Protein AF-A0A8R7U5G0-F1 (afdb_monomer_lite)

Radius of gyration: 31.14 Å; chains: 1; bounding box: 108×60×44 Å

Structure (mmCIF, N/CA/C/O backbone):
data_AF-A0A8R7U5G0-F1
#
_entry.id   AF-A0A8R7U5G0-F1
#
loop_
_atom_site.group_PDB
_atom_site.id
_atom_site.type_symbol
_atom_site.label_atom_id
_atom_site.label_alt_id
_atom_site.label_comp_id
_atom_site.label_asym_id
_atom_site.label_entity_id
_atom_site.label_seq_id
_atom_site.pdbx_PDB_ins_code
_atom_site.Cartn_x
_atom_site.Cartn_y
_atom_site.Cartn_z
_atom_site.occupancy
_atom_site.B_iso_or_equiv
_atom_site.auth_seq_id
_atom_site.auth_comp_id
_atom_site.auth_asym_id
_atom_site.auth_atom_id
_atom_site.pdbx_PDB_model_num
ATOM 1 N N . MET A 1 1 ? -84.853 4.521 19.613 1.00 40.06 1 MET A N 1
ATOM 2 C CA . MET A 1 1 ? -84.282 4.627 18.251 1.00 40.06 1 MET A CA 1
ATOM 3 C C . MET A 1 1 ? -83.542 5.962 18.183 1.00 40.06 1 MET A C 1
ATOM 5 O O . MET A 1 1 ? -84.188 6.973 18.010 1.00 40.06 1 MET A O 1
ATOM 9 N N . GLY A 1 2 ? -82.258 6.124 18.495 1.00 42.00 2 GLY A N 1
ATOM 10 C CA . GLY A 1 2 ? -81.146 5.182 18.514 1.00 42.00 2 GLY A CA 1
ATOM 11 C C . GLY A 1 2 ? -80.370 5.229 17.197 1.00 42.00 2 GLY A C 1
ATOM 12 O O . GLY A 1 2 ? -80.512 4.306 16.412 1.00 42.00 2 GLY A O 1
ATOM 13 N N . GLY A 1 3 ? -79.566 6.278 16.981 1.00 48.72 3 GLY A N 1
ATOM 14 C CA . GLY A 1 3 ? -78.405 6.212 16.084 1.00 48.72 3 GLY A CA 1
ATOM 15 C C . GLY A 1 3 ? -78.475 7.024 14.792 1.00 48.72 3 GLY A C 1
ATOM 16 O O . GLY A 1 3 ? -78.776 6.469 13.749 1.00 48.72 3 GLY A O 1
ATOM 17 N N . VAL A 1 4 ? -78.058 8.293 14.844 1.00 47.28 4 VAL A N 1
ATOM 18 C CA . VAL A 1 4 ? -77.314 8.950 13.752 1.00 47.28 4 VAL A CA 1
ATOM 19 C C . VAL A 1 4 ? -76.415 10.009 14.400 1.00 47.28 4 VAL A C 1
ATOM 21 O O . VAL A 1 4 ? -76.816 11.146 14.607 1.00 47.28 4 VAL A O 1
ATOM 24 N N . GLY A 1 5 ? -75.228 9.621 14.855 1.00 47.03 5 GLY A N 1
ATOM 25 C CA . GLY A 1 5 ? -74.333 10.574 15.533 1.00 47.03 5 GLY A CA 1
ATOM 26 C C . GLY A 1 5 ? -72.929 10.064 15.834 1.00 47.03 5 GLY A C 1
ATOM 27 O O . GLY A 1 5 ? -72.146 10.775 16.448 1.00 47.03 5 GLY A O 1
ATOM 28 N N . VAL A 1 6 ? -72.595 8.843 15.406 1.00 50.75 6 VAL A N 1
ATOM 29 C CA . VAL A 1 6 ? -71.301 8.205 15.714 1.00 50.75 6 VAL A CA 1
ATOM 30 C C . VAL A 1 6 ? -70.390 8.121 14.476 1.00 50.75 6 VAL A C 1
ATOM 32 O O . VAL A 1 6 ? -69.261 7.656 14.567 1.00 50.75 6 VAL A O 1
ATOM 35 N N . SER A 1 7 ? -70.818 8.621 13.311 1.00 56.91 7 SER A N 1
ATOM 36 C CA . SER A 1 7 ? -70.075 8.398 12.057 1.00 56.91 7 SER A CA 1
ATOM 37 C C . SER A 1 7 ? -69.082 9.482 11.646 1.00 56.91 7 SER A C 1
ATOM 39 O O . SER A 1 7 ? -68.264 9.199 10.781 1.00 56.91 7 SER A O 1
ATOM 41 N N . LEU A 1 8 ? -69.082 10.683 12.236 1.00 46.94 8 LEU A N 1
ATOM 42 C CA . LEU A 1 8 ? -68.144 11.737 11.804 1.00 46.94 8 LEU A CA 1
ATOM 43 C C . LEU A 1 8 ? -66.966 11.954 12.766 1.00 46.94 8 LEU A C 1
ATOM 45 O O . LEU A 1 8 ? -65.859 12.238 12.318 1.00 46.94 8 LEU A O 1
ATOM 49 N N . ALA A 1 9 ? -67.163 11.742 14.072 1.00 49.38 9 ALA A N 1
ATOM 50 C CA . ALA A 1 9 ? -66.091 11.879 15.062 1.00 49.38 9 ALA A CA 1
ATOM 51 C C . ALA A 1 9 ? -65.030 10.765 14.951 1.00 49.38 9 ALA A C 1
ATOM 53 O O . ALA A 1 9 ? -63.847 11.020 15.166 1.00 49.38 9 ALA A O 1
ATOM 54 N N . LEU A 1 10 ? -65.426 9.549 14.550 1.00 45.19 10 LEU A N 1
ATOM 55 C CA . LEU A 1 10 ? -64.484 8.440 14.357 1.00 45.19 10 LEU A CA 1
ATOM 56 C C . LEU A 1 10 ? -63.628 8.576 13.088 1.00 45.19 10 LEU A C 1
ATOM 58 O O . LEU A 1 10 ? -62.513 8.068 13.065 1.00 45.19 10 LEU A O 1
ATOM 62 N N . LEU A 1 11 ? -64.105 9.271 12.050 1.00 45.56 11 LEU A N 1
ATOM 63 C CA . LEU A 1 11 ? -63.347 9.421 10.801 1.00 45.56 11 LEU A CA 1
ATOM 64 C C . LEU A 1 11 ? -62.222 10.459 10.911 1.00 45.56 11 LEU A C 1
ATOM 66 O O . LEU A 1 11 ? -61.191 10.300 10.266 1.00 45.56 11 LEU A O 1
ATOM 70 N N . VAL A 1 12 ? -62.366 11.477 11.766 1.00 47.66 12 VAL A N 1
ATOM 71 C CA . VAL A 1 12 ? -61.309 12.483 11.988 1.00 47.66 12 VAL A CA 1
ATOM 72 C C . VAL A 1 12 ? -60.192 11.941 12.889 1.00 47.66 12 VAL A C 1
ATOM 74 O O . VAL A 1 12 ? -59.025 12.269 12.684 1.00 47.66 12 VAL A O 1
ATOM 77 N N . ALA A 1 13 ? -60.510 11.046 13.831 1.00 47.41 13 ALA A N 1
ATOM 78 C CA . ALA A 1 13 ? -59.512 10.443 14.718 1.00 47.41 13 ALA A CA 1
ATOM 79 C C . ALA A 1 13 ? -58.543 9.487 13.994 1.00 47.41 13 ALA A C 1
ATOM 81 O O . ALA A 1 13 ? -57.405 9.333 14.427 1.00 47.41 13 ALA A O 1
ATOM 82 N N . VAL A 1 14 ? -58.952 8.882 12.871 1.00 45.25 14 VAL A N 1
ATOM 83 C CA . VAL A 1 14 ? -58.116 7.925 12.118 1.00 45.25 14 VAL A CA 1
ATOM 84 C C . VAL A 1 14 ? -57.072 8.618 11.230 1.00 45.25 14 VAL A C 1
ATOM 86 O O . VAL A 1 14 ? -56.045 8.023 10.915 1.00 45.25 14 VAL A O 1
ATOM 89 N N . VAL A 1 15 ? -57.260 9.893 10.870 1.00 44.56 15 VAL A N 1
ATOM 90 C CA . VAL A 1 15 ? -56.322 10.608 9.977 1.00 44.56 15 VAL A CA 1
ATOM 91 C C . VAL A 1 15 ? -55.137 11.234 10.736 1.00 44.56 15 VAL A C 1
ATOM 93 O O . VAL A 1 15 ? -54.123 11.568 10.131 1.00 44.56 15 VAL A O 1
ATOM 96 N N . LEU A 1 16 ? -55.194 11.333 12.068 1.00 44.06 16 LEU A N 1
ATOM 97 C CA . LEU A 1 16 ? -54.156 11.990 12.881 1.00 44.06 16 LEU A CA 1
ATOM 98 C C . LEU A 1 16 ? -53.065 11.056 13.438 1.00 44.06 16 LEU A 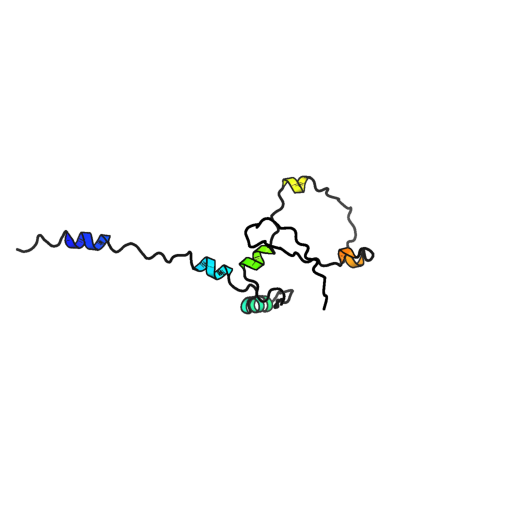C 1
ATOM 100 O O . LEU A 1 16 ? -52.153 11.534 14.107 1.00 44.06 16 LEU A O 1
ATOM 104 N N . SER A 1 17 ? -53.105 9.746 13.168 1.00 46.53 17 SER A N 1
ATOM 105 C CA . SER A 1 17 ? -52.171 8.781 13.787 1.00 46.53 17 SER A CA 1
ATOM 106 C C . SER A 1 17 ? -51.068 8.241 12.872 1.00 46.53 17 SER A C 1
ATOM 108 O O . SER A 1 17 ? -50.313 7.368 13.291 1.00 46.53 17 SER A O 1
ATOM 110 N N . ALA A 1 18 ? -50.926 8.745 11.646 1.00 48.91 18 ALA A N 1
ATOM 111 C CA . ALA A 1 18 ? -49.937 8.234 10.697 1.00 48.91 18 ALA A CA 1
ATOM 112 C C . ALA A 1 18 ? -48.984 9.324 10.191 1.00 48.91 18 ALA A C 1
ATOM 114 O O . ALA A 1 18 ? -48.880 9.578 8.997 1.00 48.91 18 ALA A O 1
ATOM 115 N N . VAL A 1 19 ? -48.221 9.928 11.101 1.00 48.56 19 VAL A N 1
ATOM 116 C CA . VAL A 1 19 ? -46.858 10.344 10.752 1.00 48.56 19 VAL A CA 1
ATOM 117 C C . VAL A 1 19 ? -45.943 9.626 11.721 1.00 48.56 19 VAL A C 1
ATOM 119 O O . VAL A 1 19 ? -45.689 10.070 12.838 1.00 48.56 19 VAL A O 1
ATOM 122 N N . 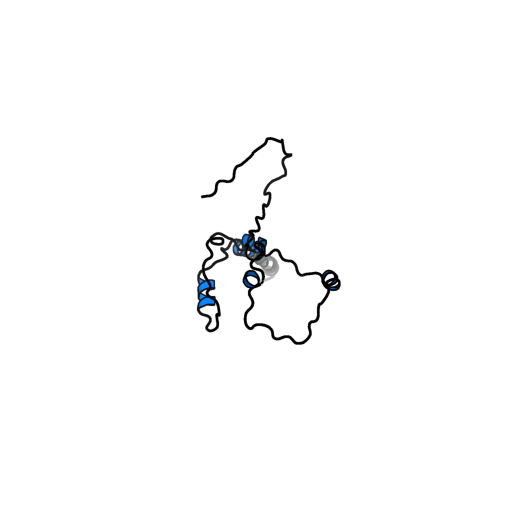ALA A 1 20 ? -45.535 8.434 11.292 1.00 47.97 20 ALA A N 1
ATOM 123 C CA . ALA A 1 20 ? -44.474 7.679 11.918 1.00 47.97 20 ALA A CA 1
ATOM 124 C C . ALA A 1 20 ? -43.291 8.619 12.174 1.00 47.97 20 ALA A C 1
ATOM 126 O O . ALA A 1 20 ? -42.835 9.315 11.264 1.00 47.97 20 ALA A O 1
ATOM 127 N N . ALA A 1 21 ? -42.794 8.628 13.409 1.00 50.72 21 ALA A N 1
ATOM 128 C CA . ALA A 1 21 ? -41.463 9.119 13.694 1.00 50.72 21 ALA A CA 1
ATOM 129 C C . ALA A 1 21 ? -40.491 8.295 12.840 1.00 50.72 21 ALA A C 1
ATOM 131 O O . ALA A 1 21 ? -40.114 7.184 13.207 1.00 50.72 21 ALA A O 1
ATOM 132 N N . ALA A 1 22 ? -40.128 8.807 11.665 1.00 49.19 22 ALA A N 1
ATOM 133 C CA . ALA A 1 22 ? -38.954 8.328 10.969 1.00 49.19 22 ALA A CA 1
ATOM 134 C C . ALA A 1 22 ? -37.790 8.540 11.946 1.00 49.19 22 ALA A C 1
ATOM 136 O O . ALA A 1 22 ? -37.578 9.681 12.376 1.00 49.19 22 ALA A O 1
ATOM 137 N N . PRO A 1 23 ? -37.043 7.494 12.342 1.00 49.03 23 PRO A N 1
ATOM 138 C CA . PRO A 1 23 ? -35.782 7.716 13.021 1.00 49.03 23 PRO A CA 1
ATOM 139 C C . PRO A 1 23 ? -34.977 8.629 12.101 1.00 49.03 23 PRO A C 1
ATOM 141 O O . PRO A 1 23 ? -34.797 8.311 10.922 1.00 49.03 23 PRO A O 1
ATOM 144 N N . GLN A 1 24 ? -34.553 9.795 12.588 1.00 49.69 24 GLN A N 1
ATOM 145 C CA . GLN A 1 24 ? -33.650 10.635 11.818 1.00 49.69 24 GLN A CA 1
ATOM 146 C C . GLN A 1 24 ? -32.353 9.851 11.606 1.00 49.69 24 GLN A C 1
ATOM 148 O O . GLN A 1 24 ? -31.473 9.815 12.464 1.00 49.69 24 GLN A O 1
ATOM 153 N N . LEU A 1 25 ? -32.227 9.237 10.430 1.00 44.00 25 LEU A N 1
ATOM 154 C CA . LEU A 1 25 ? -31.058 8.483 9.978 1.00 44.00 25 LEU A CA 1
ATOM 155 C C . LEU A 1 25 ? -29.830 9.386 9.726 1.00 44.00 25 LEU A C 1
ATOM 157 O O . LEU A 1 25 ? -28.835 8.954 9.159 1.00 44.00 25 LEU A O 1
ATOM 161 N N . ALA A 1 26 ? -29.887 10.654 10.138 1.00 47.12 26 ALA A N 1
ATOM 162 C CA . ALA A 1 26 ? -28.765 11.585 10.091 1.00 47.12 26 ALA A CA 1
ATOM 163 C C . ALA A 1 26 ? -27.812 11.423 11.295 1.00 47.12 26 ALA A C 1
ATOM 165 O O . ALA A 1 26 ? -26.669 11.873 11.236 1.00 47.12 26 ALA A O 1
ATOM 166 N N . GLY A 1 27 ? -28.258 10.776 12.382 1.00 43.53 27 GLY A N 1
ATOM 167 C CA . GLY A 1 27 ? -27.455 10.592 13.598 1.00 43.53 27 GLY A CA 1
ATOM 168 C C . GLY A 1 27 ? -26.458 9.428 13.549 1.00 43.53 27 GLY A C 1
ATOM 169 O O . GLY A 1 27 ? -25.435 9.475 14.227 1.00 43.53 27 GLY A O 1
ATOM 170 N N . THR A 1 28 ? -26.715 8.402 12.734 1.00 48.00 28 THR A N 1
ATOM 171 C CA . THR A 1 28 ? -25.891 7.181 12.674 1.00 48.00 28 THR A CA 1
ATOM 172 C C . THR A 1 28 ? -24.629 7.376 11.833 1.00 48.00 28 THR A C 1
ATOM 174 O O . THR A 1 28 ? -23.539 7.029 12.277 1.00 48.00 28 THR A O 1
ATOM 177 N N . ALA A 1 29 ? -24.734 8.039 10.676 1.00 50.53 29 ALA A N 1
ATOM 178 C CA . ALA A 1 29 ? -23.585 8.297 9.803 1.00 50.53 29 ALA A CA 1
ATOM 179 C C . ALA A 1 29 ? -22.520 9.198 10.460 1.00 50.53 29 ALA A C 1
ATOM 181 O O . ALA A 1 29 ? -21.323 8.974 10.300 1.00 50.53 29 ALA A O 1
ATOM 182 N N . LYS A 1 30 ? -22.926 10.198 11.255 1.00 52.81 30 LYS A N 1
ATOM 183 C CA . LYS A 1 30 ? -21.977 11.075 11.966 1.00 52.81 30 LYS A CA 1
ATOM 184 C C . LYS A 1 30 ? -21.233 10.344 13.094 1.00 52.81 30 LYS A C 1
ATOM 186 O O . LYS A 1 30 ? -20.078 10.670 13.376 1.00 52.81 30 LYS A O 1
ATOM 191 N N . ALA A 1 31 ? -21.873 9.349 13.713 1.00 60.84 31 ALA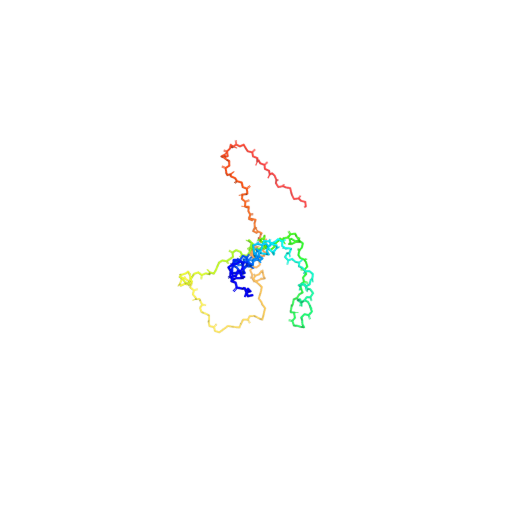 A N 1
ATOM 192 C CA . ALA A 1 31 ? -21.275 8.546 14.776 1.00 60.84 31 ALA A CA 1
ATOM 193 C C . ALA A 1 31 ? -20.196 7.591 14.240 1.00 60.84 31 ALA A C 1
ATOM 195 O O . ALA A 1 31 ? -19.128 7.495 14.838 1.00 60.84 31 ALA A O 1
ATOM 196 N N . GLU A 1 32 ? -20.422 6.957 13.085 1.00 65.06 32 GLU A N 1
ATOM 197 C CA . GLU A 1 32 ? -19.454 6.019 12.496 1.00 65.06 32 GLU A CA 1
ATOM 198 C C . GLU A 1 32 ? -18.144 6.703 12.094 1.00 65.06 32 GLU A C 1
ATOM 200 O O . GLU A 1 32 ? -17.060 6.195 12.362 1.00 65.06 32 GLU A O 1
ATOM 205 N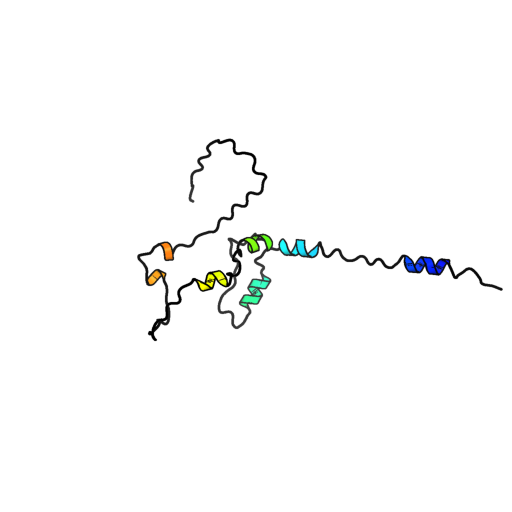 N . HIS A 1 33 ? -18.220 7.904 11.522 1.00 69.38 33 HIS A N 1
ATOM 206 C CA . HIS A 1 33 ? -17.042 8.650 11.073 1.00 69.38 33 HIS A CA 1
ATOM 207 C C . HIS A 1 33 ? -16.097 9.084 12.209 1.00 69.38 33 HIS A C 1
ATOM 209 O O . HIS A 1 33 ? -14.912 9.317 11.959 1.00 69.38 33 HIS A O 1
ATOM 215 N N . SER A 1 34 ? -16.609 9.152 13.443 1.00 79.00 34 SER A N 1
ATOM 216 C CA . SER A 1 34 ? -15.860 9.547 14.644 1.00 79.00 34 SER A CA 1
ATOM 217 C C . SER A 1 34 ? -15.211 8.363 15.374 1.00 79.00 34 SER A C 1
ATOM 219 O O . SER A 1 34 ? -14.472 8.572 16.334 1.00 79.00 34 SER A O 1
ATOM 221 N N . LEU A 1 35 ? -15.477 7.122 14.948 1.00 86.56 35 LEU A N 1
ATOM 222 C CA . LEU A 1 35 ? -14.888 5.932 15.559 1.00 86.56 35 LEU A CA 1
ATOM 223 C C . LEU A 1 35 ? -13.384 5.861 15.286 1.00 86.56 35 LEU A C 1
ATOM 225 O O . LEU A 1 35 ? -12.913 6.227 14.207 1.00 86.56 35 LEU A O 1
ATOM 229 N N . GLY A 1 36 ? -12.642 5.345 16.266 1.00 89.94 36 GLY A N 1
ATOM 230 C CA . GLY A 1 36 ? -11.229 5.023 16.100 1.00 89.94 36 GLY A CA 1
ATOM 231 C C . GLY A 1 36 ? -11.037 3.924 15.055 1.00 89.94 36 GLY A C 1
ATOM 232 O O . GLY A 1 36 ? -11.794 2.950 15.031 1.00 89.94 36 GLY A O 1
ATOM 233 N N . ILE A 1 37 ? -10.023 4.073 14.202 1.00 91.94 37 ILE A N 1
ATOM 234 C CA . ILE A 1 37 ? -9.792 3.140 13.089 1.00 91.94 37 ILE A CA 1
ATOM 235 C C . ILE A 1 37 ? -9.205 1.792 13.494 1.00 91.94 37 ILE A C 1
ATOM 237 O O . ILE A 1 37 ? -9.437 0.799 12.808 1.00 91.94 37 ILE A O 1
ATOM 241 N N . ILE A 1 38 ? -8.429 1.738 14.579 1.00 89.31 38 ILE A N 1
ATOM 242 C CA . ILE A 1 38 ? -7.802 0.495 15.029 1.00 89.31 38 ILE A CA 1
ATOM 243 C C . ILE A 1 38 ? -8.570 -0.048 16.228 1.00 89.31 38 ILE A C 1
ATOM 245 O O . ILE A 1 38 ? -8.356 0.373 17.365 1.00 89.31 38 ILE A O 1
ATOM 249 N N . GLN A 1 39 ? -9.437 -1.020 15.962 1.00 90.56 39 GLN A N 1
ATOM 250 C CA . GLN A 1 39 ? -10.259 -1.688 16.966 1.00 90.56 39 GLN A CA 1
ATOM 251 C C . GLN A 1 39 ? -9.698 -3.084 17.288 1.00 90.56 39 GLN A C 1
ATOM 253 O O . GLN A 1 39 ? -9.119 -3.763 16.434 1.00 90.56 39 GLN A O 1
ATOM 258 N N . LYS A 1 40 ? -9.815 -3.509 18.553 1.00 93.06 40 LYS A N 1
ATOM 259 C CA . LYS A 1 40 ? -9.209 -4.765 19.044 1.00 93.06 40 LYS A CA 1
ATOM 260 C C . LYS A 1 40 ? -9.841 -6.010 18.419 1.00 93.06 40 LYS A C 1
ATOM 262 O O . LYS A 1 40 ? -9.145 -6.989 18.169 1.00 93.06 40 LYS A O 1
ATOM 267 N N . ASP A 1 41 ? -11.143 -5.968 18.183 1.00 94.81 41 ASP A N 1
ATOM 268 C CA . ASP A 1 41 ? -11.928 -7.027 17.554 1.00 94.81 41 ASP A CA 1
ATOM 269 C C . ASP A 1 41 ? -11.514 -7.255 16.094 1.00 94.81 41 ASP A C 1
ATOM 271 O O . ASP A 1 41 ? -11.366 -8.407 15.686 1.00 94.81 41 ASP A O 1
ATOM 275 N N . ILE A 1 42 ? -11.223 -6.191 15.337 1.00 93.06 42 ILE A N 1
ATOM 276 C CA . ILE A 1 42 ? -10.706 -6.295 13.964 1.00 93.06 42 ILE A CA 1
ATOM 277 C C . ILE A 1 42 ? -9.339 -6.984 13.965 1.00 93.06 42 ILE A C 1
ATOM 279 O O . ILE A 1 42 ? -9.141 -7.955 13.234 1.00 93.06 42 ILE A O 1
ATOM 283 N N . ILE A 1 43 ? -8.413 -6.543 14.828 1.00 95.75 43 ILE A N 1
ATOM 284 C CA . ILE A 1 43 ? -7.088 -7.174 14.972 1.00 95.75 43 ILE A CA 1
ATOM 285 C C . ILE A 1 43 ? -7.239 -8.664 15.293 1.00 95.75 43 ILE A C 1
ATOM 287 O O . ILE A 1 43 ? -6.598 -9.511 14.672 1.00 95.75 43 ILE A O 1
ATOM 291 N N . GLN A 1 44 ? -8.100 -8.995 16.256 1.00 97.19 44 GLN A N 1
ATOM 292 C CA . GLN A 1 44 ? -8.317 -10.375 16.669 1.00 97.19 44 GLN A CA 1
ATOM 293 C C . GLN A 1 44 ? -8.937 -11.216 15.549 1.00 97.19 44 GLN A C 1
ATOM 295 O O . GLN A 1 44 ? -8.542 -12.363 15.364 1.00 97.19 44 GLN A O 1
ATOM 300 N N . THR A 1 45 ? -9.893 -10.660 14.808 1.00 96.69 45 THR A N 1
ATOM 301 C CA . THR A 1 45 ? -10.565 -11.340 13.695 1.00 96.69 45 THR A CA 1
ATOM 302 C C . THR A 1 45 ? -9.578 -11.666 12.582 1.00 96.69 45 THR A C 1
ATOM 304 O O . THR A 1 45 ? -9.537 -12.806 12.125 1.00 96.69 45 THR A O 1
ATOM 307 N N . VAL A 1 46 ? -8.729 -10.706 12.205 1.00 95.88 46 VAL A N 1
ATOM 308 C CA . VAL A 1 46 ? -7.678 -10.921 11.203 1.00 95.88 46 VAL A CA 1
ATOM 309 C C . VAL A 1 46 ? -6.692 -11.990 11.671 1.00 95.88 46 VAL A C 1
ATOM 311 O O . VAL A 1 46 ? -6.444 -12.950 10.949 1.00 95.88 46 VAL A O 1
ATOM 314 N N . ASN A 1 47 ? -6.178 -11.873 12.897 1.00 97.19 47 ASN A N 1
ATOM 315 C CA . ASN A 1 47 ? -5.151 -12.788 13.406 1.00 97.19 47 ASN A CA 1
ATOM 316 C C . ASN A 1 47 ? -5.671 -14.207 13.683 1.00 97.19 47 ASN A C 1
ATOM 318 O O . ASN A 1 47 ? -4.885 -15.148 13.719 1.00 97.19 47 ASN A O 1
ATOM 322 N N . LYS A 1 48 ? -6.982 -14.386 13.889 1.00 97.69 48 LYS A N 1
ATOM 323 C CA . LYS A 1 48 ? -7.610 -15.712 14.011 1.00 97.69 48 LYS A CA 1
ATOM 324 C C . LYS A 1 48 ? -7.819 -16.402 12.666 1.00 97.69 48 LYS A C 1
ATOM 326 O O . LYS A 1 48 ? -8.140 -17.589 12.652 1.00 97.69 48 LYS A O 1
ATOM 331 N N . HIS A 1 49 ? -7.703 -15.682 11.553 1.00 96.56 49 HIS A N 1
ATOM 332 C CA . HIS A 1 49 ? -7.936 -16.264 10.245 1.00 96.56 49 HIS A CA 1
ATOM 333 C C . HIS A 1 49 ?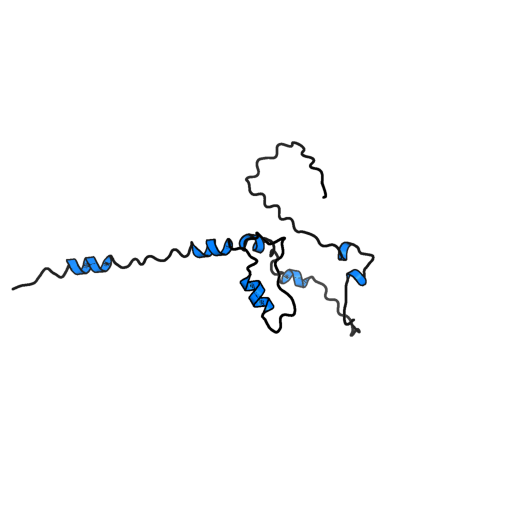 -6.833 -17.293 9.931 1.00 96.56 49 HIS A C 1
ATOM 335 O O . HIS A 1 49 ? -5.653 -16.940 9.950 1.00 96.56 49 HIS A O 1
ATOM 341 N N . PRO A 1 50 ? -7.180 -18.552 9.601 1.00 95.38 50 PRO A N 1
ATOM 342 C CA . PRO A 1 50 ? -6.206 -19.647 9.513 1.00 95.38 50 PRO A CA 1
ATOM 343 C C . PRO A 1 50 ? -5.147 -19.443 8.423 1.00 95.38 50 PRO A C 1
ATOM 345 O O . PRO A 1 50 ? -4.058 -19.996 8.508 1.00 95.38 50 PRO A O 1
ATOM 348 N N . ASN A 1 51 ? -5.458 -18.621 7.418 1.00 95.62 51 ASN A N 1
ATOM 349 C CA . ASN A 1 51 ? -4.588 -18.339 6.275 1.00 95.62 51 ASN A CA 1
ATOM 350 C C . ASN A 1 51 ? -4.059 -16.893 6.267 1.00 95.62 51 ASN A C 1
ATOM 352 O O . ASN A 1 51 ? -3.753 -16.355 5.204 1.00 95.62 51 ASN A O 1
ATOM 356 N N . ALA A 1 52 ? -4.025 -16.213 7.417 1.00 94.25 52 ALA A N 1
ATOM 357 C CA . ALA A 1 52 ? -3.432 -14.881 7.492 1.00 94.25 52 ALA A CA 1
ATOM 358 C C . ALA A 1 52 ? -1.905 -14.972 7.302 1.00 94.25 52 ALA A C 1
ATOM 360 O O . ALA A 1 52 ? -1.185 -15.431 8.180 1.00 94.25 52 ALA A O 1
ATOM 361 N N . GLY A 1 53 ? -1.401 -14.518 6.150 1.00 96.31 53 GLY A N 1
ATOM 362 C CA . GLY A 1 53 ? 0.042 -14.437 5.864 1.00 96.31 53 GLY A CA 1
ATOM 363 C C . GLY A 1 53 ? 0.755 -13.246 6.522 1.00 96.31 53 GLY A C 1
ATOM 364 O O . GLY A 1 53 ? 1.902 -12.961 6.194 1.00 96.31 53 GLY A O 1
ATOM 365 N N . TRP A 1 54 ? 0.068 -12.511 7.397 1.00 96.56 54 TRP A N 1
ATOM 366 C CA . TRP A 1 54 ? 0.551 -11.308 8.072 1.00 96.56 54 TRP A CA 1
ATOM 367 C C . TRP A 1 54 ? -0.135 -11.155 9.433 1.00 96.56 54 TRP A C 1
ATOM 369 O O . TRP A 1 54 ? -1.228 -11.677 9.646 1.00 96.56 54 TRP A O 1
ATOM 379 N N . THR A 1 55 ? 0.497 -10.407 10.339 1.00 96.38 55 THR A N 1
ATOM 380 C CA . THR A 1 55 ? -0.017 -10.164 11.694 1.00 96.38 55 THR A CA 1
ATOM 381 C C . THR A 1 55 ? -0.555 -8.743 11.807 1.00 96.38 55 THR A C 1
ATOM 383 O O . THR A 1 55 ? 0.181 -7.774 11.621 1.00 96.38 55 THR A O 1
ATOM 386 N N . ALA A 1 56 ? -1.833 -8.604 12.151 1.00 96.12 56 ALA A N 1
ATOM 387 C CA . ALA A 1 56 ? -2.439 -7.327 12.492 1.00 96.12 56 ALA A CA 1
ATOM 388 C C . ALA A 1 56 ? -1.990 -6.862 13.884 1.00 96.12 56 ALA A C 1
ATOM 390 O O . ALA A 1 56 ? -1.904 -7.651 14.829 1.00 96.12 56 ALA A O 1
ATOM 391 N N . GLY A 1 57 ? -1.759 -5.558 14.024 1.00 94.50 57 GLY A N 1
ATOM 392 C CA . GLY A 1 57 ? -1.340 -4.934 15.273 1.00 94.50 57 GLY A CA 1
ATOM 393 C C . GLY A 1 57 ? -1.749 -3.468 15.352 1.00 94.50 57 GLY A C 1
ATOM 394 O O . GLY A 1 57 ? -2.286 -2.897 14.402 1.00 94.50 57 GLY A O 1
ATOM 395 N N . HIS A 1 58 ? -1.502 -2.858 16.510 1.00 93.38 58 HIS A N 1
ATOM 396 C CA . HIS A 1 58 ? -1.783 -1.445 16.724 1.00 93.38 58 HIS A CA 1
ATOM 397 C C . HIS A 1 58 ? -0.611 -0.590 16.241 1.00 93.38 58 HIS A C 1
ATOM 399 O O . HIS A 1 58 ? 0.514 -0.756 16.708 1.00 93.38 58 HIS A O 1
ATOM 405 N N . ASN A 1 59 ? -0.875 0.333 15.318 1.00 91.94 59 ASN A N 1
ATOM 406 C CA . ASN A 1 59 ? 0.119 1.302 14.878 1.00 91.94 59 ASN A CA 1
ATOM 407 C C . ASN A 1 59 ? -0.009 2.577 15.734 1.00 91.94 59 ASN A C 1
ATOM 409 O O . ASN A 1 59 ? -1.049 3.235 15.652 1.00 91.94 59 ASN A O 1
ATOM 413 N N . PRO A 1 60 ? 1.018 2.960 16.518 1.00 91.69 60 PRO A N 1
ATOM 414 C CA . PRO A 1 60 ? 0.945 4.120 17.407 1.00 91.69 60 PRO A CA 1
ATOM 415 C C . PRO A 1 60 ? 0.709 5.437 16.658 1.00 91.69 60 PRO A C 1
ATOM 417 O O . PRO A 1 60 ? 0.059 6.329 17.194 1.00 91.69 60 PRO A O 1
ATOM 420 N N . TYR A 1 61 ? 1.155 5.544 15.401 1.00 89.44 61 TYR A N 1
ATOM 421 C CA . TYR A 1 61 ? 0.887 6.713 14.558 1.00 89.44 61 TYR A CA 1
ATOM 422 C C . TYR A 1 61 ? -0.619 6.929 14.321 1.00 89.44 61 TYR A C 1
ATOM 424 O O . TYR A 1 61 ? -1.075 8.059 14.171 1.00 89.44 61 TYR A O 1
ATOM 432 N N . PHE A 1 62 ? -1.403 5.848 14.346 1.00 91.50 62 PHE A N 1
ATOM 433 C CA . PHE A 1 62 ? -2.843 5.839 14.096 1.00 91.50 62 PHE A CA 1
ATOM 434 C C . PHE A 1 62 ? -3.696 5.672 15.361 1.00 91.50 62 PHE A C 1
ATOM 436 O O . PHE A 1 62 ? -4.913 5.534 15.252 1.00 91.50 62 PHE A O 1
ATOM 443 N N . ALA A 1 63 ? -3.097 5.695 16.556 1.00 88.69 63 ALA A N 1
ATOM 444 C CA . ALA A 1 63 ? -3.789 5.355 17.802 1.00 88.69 63 ALA A CA 1
ATOM 445 C C . ALA A 1 63 ? -5.060 6.185 18.054 1.00 88.69 63 ALA A C 1
ATOM 447 O O . ALA A 1 63 ? -6.066 5.652 18.516 1.00 88.69 63 ALA A O 1
ATOM 448 N N . ASN A 1 64 ? -5.027 7.469 17.686 1.00 89.88 64 ASN A N 1
ATOM 449 C CA . ASN A 1 64 ? -6.123 8.420 17.893 1.00 89.88 64 ASN A CA 1
ATOM 450 C C . ASN A 1 64 ? -6.791 8.867 16.583 1.00 89.88 64 ASN A C 1
ATOM 452 O O . ASN A 1 64 ? -7.461 9.896 16.558 1.00 89.88 64 ASN A O 1
ATOM 456 N N . TYR A 1 65 ? -6.576 8.135 15.487 1.00 92.25 65 TYR A N 1
ATOM 457 C CA . TYR A 1 65 ? -7.177 8.484 14.203 1.00 92.25 65 TYR A CA 1
ATOM 458 C C . TYR A 1 65 ? -8.642 8.062 14.149 1.00 92.25 65 TYR A C 1
ATOM 460 O O . TYR A 1 65 ? -8.976 6.904 14.416 1.00 92.25 65 TYR A O 1
ATOM 468 N N . THR A 1 66 ? -9.502 8.983 13.722 1.00 92.62 66 THR A N 1
ATOM 469 C CA . THR A 1 66 ? -10.879 8.660 13.342 1.00 92.62 66 THR A CA 1
ATOM 470 C C . THR A 1 66 ? -10.945 8.093 11.925 1.00 92.62 66 THR A C 1
ATOM 472 O O . THR A 1 66 ? -10.032 8.286 11.112 1.00 92.62 66 THR A O 1
ATOM 475 N N . ILE A 1 67 ? -12.045 7.409 11.595 1.00 91.38 67 ILE A N 1
ATOM 476 C CA . ILE A 1 67 ? -12.306 6.926 10.229 1.00 91.38 67 ILE A CA 1
ATOM 477 C C . ILE A 1 67 ? -12.238 8.079 9.218 1.00 91.38 67 ILE A C 1
ATOM 479 O O . ILE A 1 67 ? -11.666 7.920 8.139 1.00 91.38 67 ILE A O 1
ATOM 483 N N . GLU A 1 68 ? -12.784 9.247 9.557 1.00 89.81 68 GLU A N 1
ATOM 484 C CA . GLU A 1 68 ? -12.717 10.437 8.704 1.00 89.81 68 GLU A CA 1
ATOM 485 C C . GLU A 1 68 ? -11.275 10.904 8.466 1.00 89.81 68 GLU A C 1
ATOM 487 O O . GLU A 1 68 ? -10.867 11.077 7.318 1.00 89.81 68 GLU A O 1
ATOM 492 N N . GLN A 1 69 ? -10.470 11.023 9.525 1.00 90.88 69 GLN A N 1
ATOM 493 C CA . GLN A 1 69 ? -9.065 11.426 9.413 1.00 90.88 69 GLN A CA 1
ATOM 494 C C . GLN A 1 69 ? -8.255 10.439 8.569 1.00 90.88 69 GLN A C 1
ATOM 496 O O . GLN A 1 69 ? -7.448 10.845 7.733 1.00 90.88 69 GLN A O 1
ATOM 501 N N . PHE A 1 70 ? -8.494 9.138 8.738 1.00 91.69 70 PHE A N 1
ATOM 502 C CA . PHE A 1 70 ? -7.780 8.111 7.987 1.00 91.69 70 PHE A CA 1
ATOM 503 C C . PHE A 1 70 ? -8.128 8.120 6.494 1.00 91.69 70 PHE A C 1
ATOM 505 O O . PHE A 1 70 ? -7.240 7.945 5.658 1.00 91.69 70 PHE A O 1
ATOM 512 N N . LYS A 1 71 ? -9.385 8.418 6.130 1.00 90.81 71 LYS A N 1
ATOM 513 C CA . LYS A 1 71 ? -9.803 8.568 4.722 1.00 90.81 71 LYS A CA 1
ATOM 514 C C . LYS A 1 71 ? -8.987 9.631 3.977 1.00 90.81 71 LYS A C 1
ATOM 516 O O . LYS A 1 71 ? -8.715 9.448 2.794 1.00 90.81 71 LYS A O 1
ATOM 521 N N . HIS A 1 72 ? -8.529 10.692 4.646 1.00 89.38 72 HIS A N 1
ATOM 522 C CA . HIS A 1 72 ? -7.688 11.720 4.015 1.00 89.38 72 HIS A CA 1
ATOM 523 C C . HIS A 1 72 ? -6.300 11.217 3.593 1.00 89.38 72 HIS A C 1
ATOM 525 O O . HIS A 1 72 ? -5.696 11.784 2.681 1.00 89.38 72 HIS A O 1
ATOM 531 N N . ILE A 1 73 ? -5.800 10.144 4.208 1.00 90.19 73 ILE A N 1
ATOM 532 C CA . ILE A 1 73 ? -4.522 9.525 3.832 1.00 90.19 73 ILE A CA 1
ATOM 533 C C . ILE A 1 73 ? -4.693 8.666 2.566 1.00 90.19 73 ILE A C 1
ATOM 535 O O . ILE A 1 73 ? -3.775 8.566 1.750 1.00 90.19 73 ILE A O 1
ATOM 539 N N . LEU A 1 74 ? -5.895 8.132 2.328 1.00 90.50 74 LEU A N 1
ATOM 540 C CA . LEU A 1 74 ? -6.254 7.286 1.182 1.00 90.50 74 LEU A CA 1
ATOM 541 C C . LEU A 1 74 ? -6.589 8.108 -0.083 1.00 90.50 74 LEU A C 1
ATOM 543 O O . LEU A 1 74 ? -7.595 7.887 -0.751 1.00 90.50 74 LEU A O 1
ATOM 547 N N . GLY A 1 75 ? -5.751 9.091 -0.415 1.00 88.44 75 GLY A N 1
ATOM 548 C CA . GLY A 1 75 ? -6.061 10.132 -1.405 1.00 88.44 75 GLY A CA 1
ATOM 549 C C . GLY A 1 75 ? -5.806 9.798 -2.883 1.00 88.44 75 GLY A C 1
ATOM 550 O O . GLY A 1 75 ? -5.711 10.728 -3.686 1.00 88.44 75 GLY A O 1
ATOM 551 N N . VAL A 1 76 ? -5.626 8.531 -3.263 1.00 90.62 76 VAL A N 1
ATOM 552 C CA . VAL A 1 76 ? -5.369 8.148 -4.666 1.00 90.62 76 VAL A CA 1
ATOM 553 C C . VAL A 1 76 ? -6.695 8.007 -5.416 1.00 90.62 76 VAL A C 1
ATOM 555 O O . VAL A 1 76 ? -7.573 7.259 -4.997 1.00 90.62 76 VAL A O 1
ATOM 558 N N . LYS A 1 77 ? -6.842 8.719 -6.540 1.00 89.88 77 LYS A N 1
ATOM 559 C CA . LYS A 1 77 ? -7.989 8.576 -7.451 1.00 89.88 77 LYS A CA 1
ATOM 560 C C . LYS A 1 77 ? -7.656 7.580 -8.569 1.00 89.88 77 LYS A C 1
ATOM 562 O O . LYS A 1 77 ? -6.492 7.519 -8.965 1.00 89.88 77 LYS A O 1
ATOM 567 N N . PRO A 1 78 ? -8.645 6.845 -9.112 1.00 90.31 78 PRO A N 1
ATOM 568 C CA . PRO A 1 78 ? -8.426 5.980 -10.267 1.00 90.31 78 PRO A CA 1
ATOM 569 C C . PRO A 1 78 ? -7.810 6.742 -11.443 1.00 90.31 78 PRO A C 1
ATOM 571 O O . PRO A 1 78 ? -8.233 7.858 -11.753 1.00 90.31 78 PRO A O 1
ATOM 574 N N . THR A 1 79 ? -6.825 6.133 -12.102 1.00 87.69 79 THR A N 1
ATOM 575 C CA . THR A 1 79 ? -6.160 6.722 -13.268 1.00 87.69 79 THR A CA 1
ATOM 576 C C . THR A 1 79 ? -7.123 6.776 -14.461 1.00 87.69 79 THR A C 1
ATOM 578 O O . THR A 1 79 ? -7.640 5.732 -14.864 1.00 87.69 79 THR A O 1
ATOM 581 N N . PRO A 1 80 ? -7.366 7.953 -15.067 1.00 90.38 80 PRO A N 1
ATOM 582 C CA . PRO A 1 80 ? -8.171 8.065 -16.280 1.00 90.38 80 PRO A CA 1
ATOM 583 C C . PRO A 1 80 ? -7.563 7.272 -17.455 1.00 90.38 80 PRO A C 1
ATOM 585 O O . PRO A 1 80 ? -6.349 7.355 -17.661 1.00 90.38 80 PRO A O 1
ATOM 588 N N . PRO A 1 81 ? -8.373 6.587 -18.289 1.00 85.12 81 PRO A N 1
ATOM 589 C CA . PRO A 1 81 ? -7.868 5.767 -19.399 1.00 85.12 81 PRO A CA 1
ATOM 590 C C . PRO A 1 81 ? -6.959 6.519 -20.381 1.00 85.12 81 PRO A C 1
ATOM 592 O O . PRO A 1 81 ? -5.960 5.976 -20.845 1.00 85.12 81 PRO A O 1
ATOM 595 N N . GLY A 1 82 ? -7.255 7.796 -20.654 1.00 86.25 82 GLY A N 1
ATOM 596 C CA . GLY A 1 82 ? -6.461 8.626 -21.566 1.00 86.25 82 GLY A CA 1
ATOM 597 C C . GLY A 1 82 ? -5.024 8.889 -21.098 1.00 86.25 82 GLY A C 1
ATOM 598 O O . GLY A 1 82 ? -4.154 9.107 -21.934 1.00 86.25 82 GLY A O 1
ATOM 599 N N . LEU A 1 83 ? -4.747 8.817 -19.788 1.00 83.88 83 LEU A N 1
ATOM 600 C CA . LEU A 1 83 ? -3.382 8.960 -19.263 1.00 83.88 83 LEU A CA 1
ATOM 601 C C . LEU A 1 83 ? -2.550 7.685 -19.439 1.00 83.88 83 LEU A C 1
ATOM 603 O O . LEU A 1 83 ? -1.328 7.761 -19.502 1.00 83.88 83 LEU A O 1
ATOM 607 N N . LEU A 1 84 ? -3.199 6.522 -19.536 1.00 82.31 84 LEU A N 1
ATOM 608 C CA . LEU A 1 84 ? -2.517 5.244 -19.748 1.00 82.31 84 LEU A CA 1
ATOM 609 C C . LEU A 1 84 ? -2.078 5.066 -21.205 1.00 82.31 84 LEU A C 1
ATOM 611 O O . LEU A 1 84 ? -1.055 4.437 -21.456 1.00 82.31 84 LEU A O 1
ATOM 615 N N . ALA A 1 85 ? -2.809 5.657 -22.156 1.00 81.88 85 ALA A N 1
ATOM 616 C CA . ALA A 1 85 ? -2.523 5.543 -23.587 1.00 81.88 85 ALA A CA 1
ATOM 617 C C . ALA A 1 85 ? -1.135 6.084 -23.989 1.00 81.88 85 ALA A C 1
ATOM 619 O O . ALA A 1 85 ? -0.585 5.662 -25.001 1.00 81.88 85 ALA A O 1
ATOM 620 N N . GLY A 1 86 ? -0.564 7.003 -23.202 1.00 80.00 86 GLY A N 1
ATOM 621 C CA . GLY A 1 86 ? 0.764 7.577 -23.441 1.00 80.00 86 GLY A CA 1
ATOM 622 C C . GLY A 1 86 ? 1.920 6.850 -22.749 1.00 80.00 86 GLY A C 1
ATOM 623 O O . GLY A 1 86 ? 3.063 7.275 -22.905 1.00 80.00 86 GLY A O 1
ATOM 624 N N . VAL A 1 87 ? 1.660 5.798 -21.965 1.00 87.69 87 VAL A N 1
ATOM 625 C CA . VAL A 1 87 ? 2.713 5.087 -21.224 1.00 87.69 87 VAL A CA 1
ATOM 626 C C . VAL A 1 87 ? 3.375 4.056 -22.146 1.00 87.69 87 VAL A C 1
ATOM 628 O O . VAL A 1 87 ? 2.710 3.106 -22.563 1.00 87.69 87 VAL A O 1
ATOM 631 N N . PRO A 1 88 ? 4.673 4.197 -22.478 1.00 88.75 88 PRO A N 1
ATOM 632 C CA . PRO A 1 88 ? 5.352 3.249 -23.350 1.00 88.75 88 PRO A CA 1
ATOM 633 C C . PRO A 1 88 ? 5.481 1.888 -22.662 1.00 88.75 88 PRO A C 1
ATOM 635 O O . PRO A 1 88 ? 6.016 1.777 -21.559 1.00 88.75 88 PRO A O 1
ATOM 638 N N . ILE A 1 89 ? 5.020 0.839 -23.339 1.00 88.81 89 ILE A N 1
ATOM 639 C CA . ILE A 1 89 ? 5.173 -0.542 -22.883 1.00 88.81 89 ILE A CA 1
ATOM 640 C C . ILE A 1 89 ? 6.480 -1.086 -23.455 1.00 88.81 89 ILE A C 1
ATOM 642 O O . ILE A 1 89 ? 6.675 -1.102 -24.670 1.00 88.81 89 ILE A O 1
ATOM 646 N N . LYS A 1 90 ? 7.376 -1.547 -22.578 1.00 88.94 90 LYS A N 1
ATOM 647 C CA . LYS A 1 90 ? 8.617 -2.214 -22.975 1.00 88.94 90 LYS A CA 1
ATOM 648 C C . LYS A 1 90 ? 8.459 -3.720 -22.814 1.00 88.94 90 LYS A C 1
ATOM 650 O O . LYS A 1 90 ? 8.278 -4.211 -21.705 1.00 88.94 90 LYS A O 1
ATOM 655 N N . ILE A 1 91 ? 8.527 -4.435 -23.931 1.00 89.38 91 ILE A N 1
ATOM 656 C CA . ILE A 1 91 ? 8.454 -5.896 -23.962 1.00 89.38 91 ILE A CA 1
ATOM 657 C C . ILE A 1 91 ? 9.882 -6.439 -23.965 1.00 89.38 91 ILE A C 1
ATOM 659 O O . ILE A 1 91 ? 10.717 -5.999 -24.757 1.00 89.38 91 ILE A O 1
ATOM 663 N N . HIS A 1 92 ? 10.158 -7.374 -23.062 1.00 88.00 92 HIS A N 1
ATOM 664 C CA . HIS A 1 92 ? 11.426 -8.092 -22.983 1.00 88.00 92 HIS A CA 1
ATOM 665 C C . HIS A 1 92 ? 11.231 -9.527 -23.499 1.00 88.00 92 HIS A C 1
ATOM 667 O O . HIS A 1 92 ? 10.146 -10.080 -23.300 1.00 88.00 92 HIS A O 1
ATOM 673 N N . PRO A 1 93 ? 12.233 -10.128 -24.173 1.00 91.50 93 PRO A N 1
ATOM 674 C CA . PRO A 1 93 ? 12.206 -11.560 -24.461 1.00 91.50 93 PRO A CA 1
ATOM 675 C C . PRO A 1 93 ? 12.181 -12.353 -23.149 1.00 91.50 93 PRO A C 1
ATOM 677 O O . PRO A 1 93 ? 12.459 -11.799 -22.082 1.00 91.50 93 PRO A O 1
ATOM 680 N N . GLU A 1 94 ? 11.855 -13.641 -23.234 1.00 88.25 94 GLU A N 1
ATOM 681 C CA . GLU A 1 94 ? 11.896 -14.531 -22.075 1.00 88.25 94 GLU A CA 1
ATOM 682 C C . GLU A 1 94 ? 13.264 -14.430 -21.388 1.00 88.25 94 GLU A C 1
ATOM 684 O O . GLU A 1 94 ? 14.313 -14.562 -22.023 1.00 88.25 94 GLU A O 1
ATOM 689 N N . MET A 1 95 ? 13.236 -14.089 -20.102 1.00 88.00 95 MET A N 1
ATOM 690 C CA . MET A 1 95 ? 14.420 -13.888 -19.280 1.00 88.00 95 MET A CA 1
ATOM 691 C C . MET A 1 95 ? 14.217 -14.578 -17.939 1.00 88.00 95 MET A C 1
ATOM 693 O O . MET A 1 95 ? 13.119 -14.540 -17.379 1.00 88.00 95 MET A O 1
ATOM 697 N N . ASP A 1 96 ? 15.288 -15.156 -17.408 1.00 92.31 96 ASP A N 1
ATOM 698 C CA . ASP A 1 96 ? 15.276 -15.775 -16.089 1.00 92.31 96 ASP A CA 1
ATOM 699 C C . ASP A 1 96 ? 15.147 -14.689 -15.014 1.00 92.31 96 ASP A C 1
ATOM 701 O O . ASP A 1 96 ? 16.113 -14.011 -14.652 1.00 92.31 96 ASP A O 1
ATOM 705 N N . LEU A 1 97 ? 13.923 -14.481 -14.525 1.00 94.00 97 LEU A N 1
ATOM 706 C CA . LEU A 1 97 ? 13.660 -13.551 -13.433 1.00 94.00 97 LEU A CA 1
ATOM 707 C C . LEU A 1 97 ? 14.106 -14.163 -12.099 1.00 94.00 97 LEU A C 1
ATOM 709 O O . LEU A 1 97 ? 13.862 -15.347 -11.846 1.00 94.00 97 LEU A O 1
ATOM 713 N N . PRO A 1 98 ? 14.732 -13.371 -11.211 1.00 95.69 98 PRO A N 1
ATOM 714 C CA . PRO A 1 98 ? 15.131 -13.869 -9.909 1.00 95.69 98 PRO A CA 1
ATOM 715 C C . PRO A 1 98 ? 13.893 -14.196 -9.069 1.00 95.69 98 PRO A C 1
ATOM 717 O O . PRO A 1 98 ? 12.864 -13.524 -9.150 1.00 95.69 98 PRO A O 1
ATOM 720 N N . LYS A 1 99 ? 14.018 -15.209 -8.208 1.00 97.00 99 LYS A N 1
ATOM 721 C CA . LYS A 1 99 ? 12.954 -15.603 -7.272 1.00 97.00 99 LYS A CA 1
ATOM 722 C C . LYS A 1 99 ? 12.561 -14.463 -6.322 1.00 97.00 99 LYS A C 1
ATOM 724 O O . LYS A 1 99 ? 11.399 -14.349 -5.949 1.00 97.00 99 LYS A O 1
ATOM 729 N N . GLU A 1 100 ? 13.529 -13.639 -5.930 1.00 97.62 100 GLU A N 1
ATOM 730 C CA . GLU A 1 100 ? 13.352 -12.491 -5.042 1.00 97.62 100 GLU A CA 1
ATOM 731 C C . GLU A 1 100 ? 14.105 -11.290 -5.616 1.00 97.62 100 GLU A C 1
ATOM 733 O O . GLU A 1 100 ? 15.200 -11.432 -6.162 1.00 97.62 100 GLU A O 1
ATOM 738 N N . PHE A 1 101 ? 13.519 -10.101 -5.497 1.00 96.44 101 PHE A N 1
ATOM 739 C CA . PHE A 1 101 ? 14.110 -8.864 -5.993 1.00 96.44 101 PHE A CA 1
ATOM 740 C C . PHE A 1 101 ? 13.863 -7.723 -5.005 1.00 96.44 101 PHE A C 1
ATOM 742 O O . PHE A 1 101 ? 12.720 -7.456 -4.635 1.00 96.44 101 PHE A O 1
ATOM 749 N N . ASP A 1 102 ? 14.929 -7.019 -4.622 1.00 97.19 102 ASP A N 1
ATOM 750 C CA . ASP A 1 102 ? 14.858 -5.785 -3.838 1.00 97.19 102 ASP A CA 1
ATOM 751 C C . ASP A 1 102 ? 15.607 -4.672 -4.576 1.00 97.19 102 ASP A C 1
ATOM 753 O O . ASP A 1 102 ? 16.822 -4.740 -4.793 1.00 97.19 102 ASP A O 1
ATOM 757 N N . ALA A 1 103 ? 14.875 -3.618 -4.937 1.00 97.62 103 ALA A N 1
ATOM 758 C CA . ALA A 1 103 ? 15.417 -2.455 -5.628 1.00 97.62 103 ALA A CA 1
ATOM 759 C C . ALA A 1 103 ? 16.545 -1.770 -4.835 1.00 97.62 103 ALA A C 1
ATOM 761 O O . ALA A 1 103 ? 17.490 -1.254 -5.428 1.00 97.62 103 ALA A O 1
ATOM 762 N N . ARG A 1 104 ? 16.485 -1.788 -3.497 1.00 96.75 104 ARG A N 1
ATOM 763 C CA . ARG A 1 104 ? 17.511 -1.182 -2.632 1.00 96.75 104 ARG A CA 1
ATOM 764 C C . ARG A 1 104 ? 18.843 -1.918 -2.742 1.00 96.75 104 ARG A C 1
ATOM 766 O O . ARG A 1 104 ? 19.894 -1.291 -2.661 1.00 96.75 104 ARG A O 1
ATOM 773 N N . THR A 1 105 ? 18.793 -3.232 -2.948 1.00 97.00 105 THR A N 1
ATOM 774 C CA . THR A 1 105 ? 19.981 -4.072 -3.135 1.00 97.00 105 THR A CA 1
ATOM 775 C C . THR A 1 105 ? 20.545 -3.902 -4.543 1.00 97.00 105 THR A C 1
ATOM 777 O O . THR A 1 105 ? 21.749 -3.713 -4.697 1.00 97.00 105 THR A O 1
ATOM 780 N N . GLN A 1 106 ? 19.683 -3.908 -5.567 1.00 97.62 106 GLN A N 1
ATOM 781 C CA . GLN A 1 106 ? 20.101 -3.776 -6.967 1.00 97.62 106 GLN A CA 1
ATOM 782 C C . GLN A 1 106 ? 20.713 -2.400 -7.282 1.00 97.62 106 GLN A C 1
ATOM 784 O O . GLN A 1 106 ? 21.647 -2.304 -8.077 1.00 97.62 106 GLN A O 1
ATOM 789 N N . TRP A 1 107 ? 20.196 -1.337 -6.664 1.00 97.75 107 TRP A N 1
ATOM 790 C CA . TRP A 1 107 ? 20.633 0.044 -6.883 1.00 97.75 107 TRP A CA 1
ATOM 791 C C . TRP A 1 107 ? 21.077 0.697 -5.572 1.00 97.75 107 TRP A C 1
ATOM 793 O O . TRP A 1 107 ? 20.596 1.760 -5.185 1.00 97.75 107 TRP A O 1
ATOM 803 N N . SER A 1 108 ? 22.029 0.063 -4.891 1.00 96.00 108 SER A N 1
ATOM 804 C CA . SER A 1 108 ? 22.515 0.486 -3.570 1.00 96.00 108 SER A CA 1
ATOM 805 C C . SER A 1 108 ? 23.130 1.891 -3.538 1.00 96.00 108 SER A C 1
ATOM 807 O O . SER A 1 108 ? 23.062 2.571 -2.516 1.00 96.00 108 SER A O 1
ATOM 809 N N . SER A 1 109 ? 23.683 2.373 -4.656 1.00 96.88 109 SER A N 1
ATOM 810 C CA . SER A 1 109 ? 24.198 3.746 -4.776 1.00 96.88 109 SER A CA 1
ATOM 811 C C . SER A 1 109 ? 23.094 4.814 -4.817 1.00 96.88 109 SER A C 1
ATOM 813 O O . SER A 1 109 ? 23.380 6.000 -4.657 1.00 96.88 109 SER A O 1
ATOM 815 N N . CYS A 1 110 ? 21.832 4.424 -5.021 1.00 97.75 110 CYS A N 1
ATOM 816 C CA . CYS A 1 110 ? 20.689 5.329 -5.080 1.00 97.75 110 CYS A CA 1
ATOM 817 C C . CYS A 1 110 ? 19.986 5.404 -3.718 1.00 97.75 110 CYS A C 1
ATOM 819 O O . CYS A 1 110 ? 19.005 4.707 -3.456 1.00 97.75 110 CYS A O 1
ATOM 821 N N . SER A 1 111 ? 20.453 6.312 -2.857 1.00 94.00 111 SER A N 1
ATOM 822 C CA . SER A 1 111 ? 19.929 6.499 -1.493 1.00 94.00 111 SER A CA 1
ATOM 823 C C . SER A 1 111 ? 18.436 6.851 -1.421 1.00 94.00 111 SER A C 1
ATOM 825 O O . SER A 1 111 ? 17.786 6.595 -0.409 1.00 94.00 111 SER A O 1
ATOM 827 N N . THR A 1 112 ? 17.859 7.395 -2.495 1.00 96.81 112 THR A N 1
ATOM 828 C CA . THR A 1 112 ? 16.436 7.756 -2.572 1.00 96.81 112 THR A CA 1
ATOM 829 C C . THR A 1 112 ? 15.499 6.551 -2.540 1.00 96.81 112 THR A C 1
ATOM 831 O O . THR A 1 112 ? 14.377 6.686 -2.063 1.00 96.81 112 THR A O 1
ATOM 834 N N . ILE A 1 113 ? 15.943 5.374 -2.992 1.00 96.69 113 ILE A N 1
ATOM 835 C CA . ILE A 1 113 ? 15.107 4.164 -3.081 1.00 96.69 113 ILE A CA 1
ATOM 836 C C . ILE A 1 113 ? 14.767 3.623 -1.686 1.00 96.69 113 ILE A C 1
ATOM 838 O O . ILE A 1 113 ? 13.682 3.092 -1.468 1.00 96.69 113 ILE A O 1
ATOM 842 N N . GLY A 1 114 ? 15.685 3.770 -0.729 1.00 93.94 114 GLY A N 1
ATOM 843 C CA . GLY A 1 114 ? 15.479 3.339 0.654 1.00 93.94 114 GLY A CA 1
ATOM 844 C C . GLY A 1 114 ? 14.749 4.355 1.535 1.00 93.94 114 GLY A C 1
ATOM 845 O O . GLY A 1 114 ? 14.486 4.052 2.696 1.00 93.94 114 GLY A O 1
ATOM 846 N N . ASN A 1 115 ? 14.452 5.554 1.028 1.00 95.31 115 ASN A N 1
ATOM 847 C CA . ASN A 1 115 ? 13.925 6.643 1.842 1.00 95.31 115 ASN A CA 1
ATOM 848 C C . ASN A 1 115 ? 12.391 6.589 1.947 1.00 95.31 115 ASN A C 1
ATOM 850 O O . ASN A 1 115 ? 11.689 6.572 0.936 1.00 95.31 115 ASN A O 1
ATOM 854 N N . ILE A 1 116 ? 11.867 6.615 3.175 1.00 92.19 116 ILE A N 1
ATOM 855 C CA . ILE A 1 116 ? 10.426 6.631 3.447 1.00 92.19 116 ILE A CA 1
ATOM 856 C C . ILE A 1 116 ? 9.979 8.071 3.701 1.00 92.19 116 ILE A C 1
ATOM 858 O O . ILE A 1 116 ? 10.383 8.700 4.677 1.00 92.19 116 ILE A O 1
ATOM 862 N N . LEU A 1 117 ? 9.118 8.591 2.826 1.00 90.12 117 LEU A N 1
ATOM 863 C CA . LEU A 1 117 ? 8.609 9.960 2.911 1.00 90.12 117 LEU A CA 1
ATOM 864 C C . LEU A 1 117 ? 7.252 10.011 3.629 1.00 90.12 117 LEU A C 1
ATOM 866 O O . LEU A 1 117 ? 6.374 9.185 3.384 1.00 90.12 117 LEU A O 1
ATOM 870 N N . GLY A 1 118 ? 7.060 11.019 4.482 1.00 80.88 118 GLY A N 1
ATOM 871 C CA . GLY A 1 118 ? 5.780 11.308 5.133 1.00 80.88 118 GLY A CA 1
ATOM 872 C C . GLY A 1 118 ? 4.972 12.363 4.374 1.00 80.88 118 GLY A C 1
ATOM 873 O O . GLY A 1 118 ? 5.507 13.394 3.970 1.00 80.88 118 GLY A O 1
ATOM 874 N N . ARG A 1 119 ? 3.662 12.142 4.205 1.00 68.06 119 ARG A N 1
ATOM 875 C CA . ARG A 1 119 ? 2.746 13.131 3.618 1.00 68.06 119 ARG A CA 1
ATOM 876 C C . ARG A 1 119 ? 2.148 14.005 4.726 1.00 68.06 119 ARG A C 1
ATOM 878 O O . ARG A 1 119 ? 1.190 13.605 5.378 1.00 68.06 119 ARG A O 1
ATOM 885 N N . VAL A 1 120 ? 2.698 15.200 4.941 1.00 55.16 120 VAL A N 1
ATOM 886 C CA . VAL A 1 120 ? 2.118 16.193 5.864 1.00 55.16 120 VAL A CA 1
ATOM 887 C C . VAL A 1 120 ? 1.011 16.948 5.130 1.00 55.16 120 VAL A C 1
ATOM 889 O O . VAL A 1 120 ? 1.286 17.819 4.307 1.00 55.16 12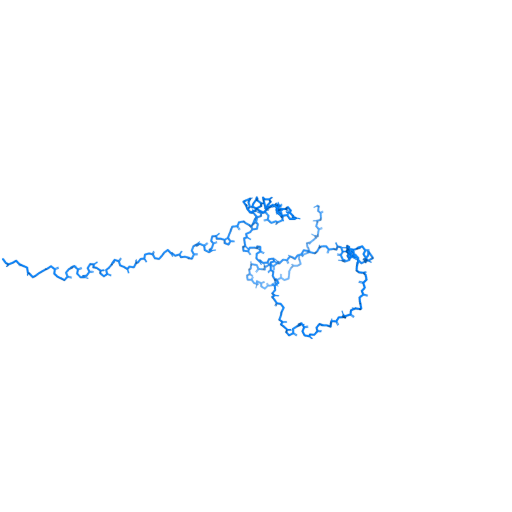0 VAL A O 1
ATOM 892 N N . THR A 1 121 ? -0.251 16.612 5.395 1.00 51.34 121 THR A N 1
ATOM 893 C CA . THR A 1 121 ? -1.374 17.411 4.883 1.00 51.34 121 THR A CA 1
ATOM 894 C C . THR A 1 121 ? -1.616 18.564 5.850 1.00 51.34 121 THR A C 1
ATOM 896 O O . THR A 1 121 ? -2.295 18.401 6.860 1.00 51.34 121 THR A O 1
ATOM 899 N N . VAL A 1 122 ? -1.041 19.733 5.563 1.00 43.75 122 VAL A N 1
ATOM 900 C CA . VAL A 1 122 ? -1.392 20.973 6.265 1.00 43.75 122 VAL A CA 1
ATOM 901 C C . VAL A 1 122 ? -2.749 21.415 5.720 1.00 43.75 122 VAL A C 1
ATOM 903 O O . VAL A 1 122 ? -2.825 21.981 4.632 1.00 43.75 122 VAL A O 1
ATOM 906 N N . VAL A 1 123 ? -3.837 21.100 6.422 1.00 40.94 123 VAL A N 1
ATOM 907 C CA . VAL A 1 123 ? -5.146 21.689 6.117 1.00 40.94 123 VAL A CA 1
ATOM 908 C C . VAL A 1 123 ? -5.207 23.023 6.858 1.00 40.94 123 VAL A C 1
ATOM 910 O O . VAL A 1 123 ? -5.233 23.013 8.090 1.00 40.94 123 VAL A O 1
ATOM 913 N N . PRO A 1 124 ? -5.198 24.179 6.173 1.00 43.59 124 PRO A N 1
ATOM 914 C CA . PRO A 1 124 ? -5.458 25.445 6.836 1.00 43.59 124 PRO A CA 1
ATOM 915 C C . PRO A 1 124 ? -6.919 25.450 7.295 1.00 43.59 124 PRO A C 1
ATOM 917 O O . PRO A 1 124 ? -7.838 25.664 6.509 1.00 43.59 124 PRO A O 1
ATOM 920 N N . VAL A 1 125 ? -7.144 25.174 8.578 1.00 45.44 125 VAL A N 1
ATOM 921 C CA . VAL A 1 125 ? -8.457 25.318 9.211 1.00 45.44 125 VAL A CA 1
ATOM 922 C C . VAL A 1 125 ? -8.587 26.771 9.662 1.00 45.44 125 VAL A C 1
ATOM 924 O O . VAL A 1 125 ? -8.347 27.104 10.818 1.00 45.44 125 VAL A O 1
ATOM 927 N N . GLY A 1 126 ? -8.894 27.668 8.728 1.00 46.22 126 GLY A N 1
ATOM 928 C CA . GLY A 1 126 ? -9.183 29.061 9.058 1.00 46.22 126 GLY A CA 1
ATOM 929 C C . GLY A 1 126 ? -9.238 29.978 7.839 1.00 46.22 126 GLY A C 1
ATOM 930 O O . GLY A 1 126 ? -8.558 29.715 6.845 1.00 46.22 126 GLY A O 1
ATOM 931 N N . PRO A 1 127 ? -10.045 31.055 7.886 1.00 45.31 127 PRO A N 1
ATOM 932 C CA . PRO A 1 127 ? -10.041 32.060 6.838 1.00 45.31 127 PRO A CA 1
ATOM 933 C C . PRO A 1 127 ? -8.633 32.645 6.711 1.00 45.31 127 PRO A C 1
ATOM 935 O O . PRO A 1 127 ? -7.995 32.979 7.710 1.00 45.31 127 PRO A O 1
ATOM 938 N N . LEU A 1 128 ? -8.163 32.746 5.467 1.00 46.84 128 LEU A N 1
ATOM 939 C CA . LEU A 1 128 ? -6.933 33.430 5.082 1.00 46.84 128 LEU A CA 1
ATOM 940 C C . LEU A 1 128 ? -7.028 34.895 5.526 1.00 46.84 128 LEU A C 1
ATOM 942 O O . LEU A 1 128 ? -7.454 35.762 4.766 1.00 46.84 128 LEU A O 1
ATOM 946 N N . LEU A 1 129 ? -6.661 35.177 6.775 1.00 39.66 129 LEU A N 1
ATOM 947 C CA . LEU A 1 129 ? -6.375 36.537 7.194 1.00 39.66 129 LEU A CA 1
ATOM 948 C C . LEU A 1 129 ? -5.140 36.986 6.402 1.00 39.66 129 LEU A C 1
ATOM 950 O O . LEU A 1 129 ? -4.144 36.253 6.368 1.00 39.66 129 LEU A O 1
ATOM 954 N N . PRO A 1 130 ? -5.203 38.142 5.720 1.00 39.44 130 PRO A N 1
ATOM 955 C CA . PRO A 1 130 ? -4.119 38.613 4.877 1.00 39.44 130 PRO A CA 1
ATOM 956 C C . PRO A 1 130 ? -2.848 38.714 5.712 1.00 39.44 130 PRO A C 1
ATOM 958 O O . PRO A 1 130 ? -2.811 39.354 6.764 1.00 39.44 130 PRO A O 1
ATOM 961 N N . TRP A 1 131 ? -1.817 38.024 5.238 1.00 35.56 131 TRP A N 1
ATOM 962 C CA . TRP A 1 131 ? -0.512 37.935 5.861 1.00 35.56 131 TRP A CA 1
ATOM 963 C C . TRP A 1 131 ? 0.055 39.343 6.071 1.00 35.56 131 TRP A C 1
ATOM 965 O O . TRP A 1 131 ? 0.557 39.968 5.138 1.00 35.56 131 TRP A O 1
ATOM 975 N N . LYS A 1 132 ? 0.039 39.842 7.312 1.00 36.25 132 LYS A N 1
ATOM 976 C CA . LYS A 1 132 ? 1.063 40.800 7.721 1.00 36.25 132 LYS A CA 1
ATOM 977 C C . LYS A 1 132 ? 2.355 40.010 7.852 1.00 36.25 132 LYS A C 1
ATOM 979 O O . LYS A 1 132 ? 2.507 39.194 8.755 1.00 36.25 132 LYS A O 1
ATOM 984 N N . LEU A 1 133 ? 3.264 40.255 6.912 1.00 46.12 133 LEU A N 1
ATOM 985 C CA . LEU A 1 133 ? 4.662 39.855 6.973 1.00 46.12 133 LEU A CA 1
ATOM 986 C C . LEU A 1 133 ? 5.237 40.219 8.347 1.00 46.12 133 LEU A C 1
ATOM 988 O O . LEU A 1 133 ? 5.541 41.374 8.633 1.00 46.12 133 LEU A O 1
ATOM 992 N N . SER A 1 134 ? 5.409 39.225 9.203 1.00 38.59 134 SER A N 1
ATOM 993 C CA . SER A 1 134 ? 6.380 39.282 10.284 1.00 38.59 134 SER A CA 1
ATOM 994 C C . SER A 1 134 ? 7.045 37.923 10.345 1.00 38.59 134 SER A C 1
ATOM 996 O O . SER A 1 134 ? 6.409 36.897 10.568 1.00 38.59 134 SER A O 1
ATOM 998 N N . ARG A 1 135 ? 8.336 37.948 10.012 1.00 47.56 135 ARG A N 1
ATOM 999 C CA . ARG A 1 135 ? 9.268 36.827 10.035 1.00 47.56 135 ARG A CA 1
ATOM 1000 C C . ARG A 1 135 ? 9.062 35.998 11.301 1.00 47.56 135 ARG A C 1
ATOM 1002 O O . ARG A 1 135 ? 9.304 36.498 12.393 1.00 47.56 135 ARG A O 1
ATOM 1009 N N . ILE A 1 136 ? 8.726 34.725 11.139 1.00 39.22 136 ILE A N 1
ATOM 1010 C CA . ILE A 1 136 ? 8.993 33.720 12.160 1.00 39.22 136 ILE A CA 1
ATOM 1011 C C . ILE A 1 136 ? 9.891 32.681 11.502 1.00 39.22 136 ILE A C 1
ATOM 1013 O O . ILE A 1 136 ? 9.461 31.826 10.735 1.00 39.22 136 ILE A O 1
ATOM 1017 N N . VAL A 1 137 ? 11.185 32.836 11.766 1.00 40.16 137 VAL A N 1
ATOM 1018 C CA . VAL A 1 137 ? 12.156 31.753 11.669 1.00 40.16 137 VAL A CA 1
ATOM 1019 C C . VAL A 1 137 ? 11.837 30.826 12.839 1.00 40.16 137 VAL A C 1
ATOM 1021 O O . VAL A 1 137 ? 11.960 31.235 13.991 1.00 40.16 137 VAL A O 1
ATOM 1024 N N . SER A 1 138 ? 11.404 29.597 12.573 1.00 37.44 138 SER A N 1
ATOM 1025 C CA . SER A 1 138 ? 11.336 28.559 13.603 1.00 37.44 138 SER A CA 1
ATOM 1026 C C . SER A 1 138 ? 12.158 27.353 13.172 1.00 37.44 138 SER A C 1
ATOM 1028 O O . SER A 1 138 ? 11.778 26.549 12.329 1.00 37.44 138 SER A O 1
ATOM 1030 N N . VAL A 1 139 ? 13.351 27.371 13.756 1.00 35.38 139 VAL A N 1
ATOM 1031 C CA . VAL A 1 139 ? 14.336 26.326 14.027 1.00 35.38 139 VAL A CA 1
ATOM 1032 C C . VAL A 1 139 ? 13.748 24.911 14.155 1.00 35.38 139 VAL A C 1
ATOM 1034 O O . VAL A 1 139 ? 12.794 24.684 14.895 1.00 35.38 139 VAL A O 1
ATOM 1037 N N . PHE A 1 140 ? 14.398 23.960 13.475 1.00 38.19 140 PHE A N 1
ATOM 1038 C CA . PHE A 1 140 ? 14.344 22.523 13.757 1.00 38.19 140 PHE A CA 1
ATOM 1039 C C . PHE A 1 140 ? 14.961 22.244 15.135 1.00 38.19 140 PHE A C 1
ATOM 1041 O O . PHE A 1 140 ? 16.121 22.588 15.354 1.00 38.19 140 PHE A O 1
ATOM 1048 N N . ILE A 1 141 ? 14.244 21.556 16.025 1.00 37.78 141 ILE A N 1
ATOM 1049 C CA . ILE A 1 141 ? 14.877 20.798 17.112 1.00 37.78 141 ILE A CA 1
ATOM 1050 C C . ILE A 1 141 ? 14.451 19.342 16.970 1.00 37.78 141 ILE A C 1
ATOM 1052 O O . ILE A 1 141 ? 13.277 19.000 17.077 1.00 37.78 141 ILE A O 1
ATOM 1056 N N . SER A 1 142 ? 15.455 18.523 16.672 1.00 31.50 142 SER A N 1
ATOM 1057 C CA . SER A 1 142 ? 15.452 17.075 16.801 1.00 31.50 142 SER A CA 1
ATOM 1058 C C . SER A 1 142 ? 15.704 16.723 18.265 1.00 31.50 142 SER A C 1
ATOM 1060 O O . SER A 1 142 ? 16.667 17.225 18.842 1.00 31.50 142 SER A O 1
ATOM 1062 N N . THR A 1 143 ? 14.899 15.822 18.816 1.00 42.84 143 THR A N 1
ATOM 1063 C CA . THR A 1 143 ? 15.266 14.925 19.922 1.00 42.84 143 THR A CA 1
ATOM 1064 C C . THR A 1 143 ? 14.589 13.595 19.684 1.00 42.84 143 THR A C 1
ATOM 1066 O O . THR A 1 143 ? 13.365 13.639 19.419 1.00 42.84 143 THR A O 1
#

Foldseek 3Di:
DDDDDDPPVVVVVVVPPPPPPPPPPPVPVVVQQQDQPDDPVVQVVLQPPPPNPDHDDDDPVRRRPGNNNVVVVVPDDDDDPVVVVPDDDDDDPDDDDDPDDDPCVVCVVPPVSPDDDDDDPPDPPDPCDPDPDDDDDDDDDDD

pLDDT: mean 73.52, std 23.11, range [31.5, 97.75]

Sequence (143 aa):
MGGVGVSLALLVAVVLSAVAAAPQLAGTAKAEHSLGIIQKDIIQTVNKHPNAGWTAGHNPYFANYTIEQFKHILGVKPTPPGLLAGVPIKIHPEMDLPKEFDARTQWSSCSTIGNILGRVTVVPVGPLLPWKLSRIVSVFIST

Secondary structure (DSSP, 8-state):
---SSSTTHHHHHHHTS-------THHHHHHHHTSBS--HHHHHHHHTSTT-SS-----GGGTT-BHHHHHTT--PPPPPHHHHTTS------S----SS--HHHHTTT-TTTT-----------S-----------------

Organism: Triticum urartu (NCBI:txid4572)

InterPro domains:
  IPR012599 Peptidase C1A, propeptide [PF08127] (39-80)
  IPR038765 Papain-like cysteine peptidase superfamily [SSF54001] (40-116)